Protein AF-M4BB97-F1 (afdb_monomer)

Sequence (167 aa):
MLKHNLIVNSVLISMPHAIDHDDKFEDVAMEDPVRNVILEVQHWKKTATVELLLRPLCAAITHLEGDEATISAVWACFAHDAHNVLSIDQAILAVLDVDSYTLLGFVHHRIGTIYTPAHALAFVSDPFYYSMRMNMAGLHRPSFLELGQGPMFQQCRTALAQIATGD

Organism: Hyaloperonospora arabidopsidis (strain Emoy2) (NCBI:txid559515)

Foldseek 3Di:
DVVLVVLVVVLVVCVVVQVPDPDDPDPRPDDPSSVCCVPVPLNVLVVVLVCLLVVLVVVLVVQCPDPPHDLLSNLVSLLSSLVSLVPDDQVSVVSVVDHSVVSLVVSLVVCVVVDALVNLLRNVPDPVCPVVQVVSCVVPNNVSSCSNVPDSVVSNVVVVVCVVVVD

Secondary structure (DSSP, 8-state):
-HHHHHHHHHHHHHHHHHH---S--------HHHHHHHT-HHHHHHHHHHHHHHHHHHHHHHHHTSTT--HHHHHHHHHHHHHHHHHS-HHHHGGGT--HHHHHHHHHHHHHHH--HHHHHHHHH-STTHHHHHHHHHHH-GGGGGTTS--HHHHHHHHHHHHHHT-

Mean predicted aligned error: 8.98 Å

pLDDT: mean 86.13, std 15.6, range [43.81, 97.19]

Structure (mmCIF, N/CA/C/O backbone):
data_AF-M4BB97-F1
#
_entry.id   AF-M4BB97-F1
#
loop_
_atom_site.group_PDB
_atom_site.id
_atom_site.type_symbol
_atom_site.label_atom_id
_atom_site.label_alt_id
_atom_site.label_comp_id
_atom_site.label_asym_id
_atom_site.label_entity_id
_atom_site.label_seq_id
_atom_site.pdbx_PDB_ins_code
_atom_site.Cartn_x
_atom_site.Cartn_y
_atom_site.Cartn_z
_atom_site.occupancy
_atom_site.B_iso_or_equiv
_atom_site.auth_seq_id
_atom_site.auth_comp_id
_atom_site.auth_asym_id
_atom_site.auth_atom_id
_atom_site.pdbx_PDB_model_num
ATOM 1 N N . MET A 1 1 ? -0.336 1.881 -27.543 1.00 48.00 1 MET A N 1
ATOM 2 C CA . MET A 1 1 ? -0.272 0.844 -26.487 1.00 48.00 1 MET A CA 1
ATOM 3 C C . MET A 1 1 ? -0.819 -0.506 -26.937 1.00 48.00 1 MET A C 1
ATOM 5 O O . MET A 1 1 ? -0.030 -1.434 -26.992 1.00 48.00 1 MET A O 1
ATOM 9 N N . LEU A 1 2 ? -2.095 -0.633 -27.334 1.00 44.91 2 LEU A N 1
ATOM 10 C CA . LEU A 1 2 ? -2.702 -1.927 -27.720 1.00 44.91 2 LEU A CA 1
ATOM 11 C C . LEU A 1 2 ? -1.912 -2.723 -28.777 1.00 44.91 2 LEU A C 1
ATOM 13 O O . LEU A 1 2 ? -1.667 -3.908 -28.596 1.00 44.91 2 LEU A O 1
ATOM 17 N N . LYS A 1 3 ? -1.441 -2.064 -29.842 1.00 52.88 3 LYS A N 1
ATOM 18 C CA . LYS A 1 3 ? -0.667 -2.714 -30.916 1.00 52.88 3 LYS A CA 1
ATOM 19 C C . LYS A 1 3 ? 0.697 -3.242 -30.449 1.00 52.88 3 LYS A C 1
ATOM 21 O O . LYS A 1 3 ? 1.147 -4.273 -30.920 1.00 52.88 3 LYS A O 1
ATOM 26 N N . HIS A 1 4 ? 1.329 -2.543 -29.510 1.00 55.94 4 HIS A N 1
ATOM 27 C CA . HIS A 1 4 ? 2.627 -2.920 -28.953 1.00 55.94 4 HIS A CA 1
ATOM 28 C C . HIS A 1 4 ? 2.462 -4.067 -27.939 1.00 55.94 4 HIS A C 1
ATOM 30 O O . HIS A 1 4 ? 3.207 -5.032 -28.000 1.00 55.94 4 HIS A O 1
ATOM 36 N N . ASN A 1 5 ? 1.396 -4.049 -27.125 1.00 58.09 5 ASN A N 1
ATOM 37 C CA . ASN A 1 5 ? 1.032 -5.170 -26.246 1.00 58.09 5 ASN A CA 1
ATOM 38 C C . ASN A 1 5 ? 0.697 -6.459 -27.015 1.00 58.09 5 ASN A C 1
ATOM 40 O O . ASN A 1 5 ? 1.042 -7.544 -26.559 1.00 58.09 5 ASN A O 1
ATOM 44 N N . LEU A 1 6 ? 0.055 -6.359 -28.185 1.00 61.12 6 LEU A N 1
ATOM 45 C CA . LEU A 1 6 ? -0.210 -7.524 -29.040 1.00 61.12 6 LEU A CA 1
ATOM 46 C C . LEU A 1 6 ? 1.087 -8.159 -29.565 1.00 61.12 6 LEU A C 1
ATOM 48 O O . LEU A 1 6 ? 1.200 -9.381 -29.576 1.00 61.12 6 LEU A O 1
ATOM 52 N N . ILE A 1 7 ? 2.076 -7.335 -29.930 1.00 61.81 7 ILE A N 1
ATOM 53 C CA . ILE A 1 7 ? 3.400 -7.802 -30.367 1.00 61.81 7 ILE A CA 1
ATOM 54 C C . ILE A 1 7 ? 4.166 -8.419 -29.186 1.00 61.81 7 ILE A C 1
ATOM 56 O O . ILE A 1 7 ? 4.730 -9.501 -29.323 1.00 61.81 7 ILE A O 1
ATOM 60 N N . VAL A 1 8 ? 4.121 -7.801 -28.001 1.00 62.53 8 VAL A N 1
ATOM 61 C CA . VAL A 1 8 ? 4.737 -8.343 -26.775 1.00 62.53 8 VAL A CA 1
ATOM 62 C C . VAL A 1 8 ? 4.140 -9.701 -26.396 1.00 62.53 8 VAL A C 1
ATOM 64 O O . VAL A 1 8 ? 4.881 -10.602 -26.023 1.00 62.53 8 VAL A O 1
ATOM 67 N N . ASN A 1 9 ? 2.829 -9.902 -26.551 1.00 62.81 9 ASN A N 1
ATOM 68 C CA . ASN A 1 9 ? 2.206 -11.200 -26.279 1.00 62.81 9 ASN A CA 1
ATOM 69 C C . ASN A 1 9 ? 2.714 -12.288 -27.244 1.00 62.81 9 ASN A C 1
ATOM 71 O O . ASN A 1 9 ? 3.122 -13.361 -26.809 1.00 62.81 9 ASN A O 1
ATOM 75 N N . SER A 1 10 ? 2.797 -11.988 -28.548 1.00 62.81 10 SER A N 1
ATOM 76 C CA . SER A 1 10 ? 3.406 -12.923 -29.508 1.00 62.81 10 SER A CA 1
ATOM 77 C C . SER A 1 10 ? 4.881 -13.210 -29.208 1.00 62.81 10 SER A C 1
ATOM 79 O O . SER A 1 10 ? 5.327 -14.342 -29.388 1.00 62.81 10 SER A O 1
ATOM 81 N N . VAL A 1 11 ? 5.622 -12.221 -28.696 1.00 61.44 11 VAL A N 1
ATOM 82 C CA . VAL A 1 11 ? 7.017 -12.383 -28.263 1.00 61.44 11 VAL A CA 1
ATOM 83 C C . VAL A 1 11 ? 7.101 -13.314 -27.052 1.00 61.44 11 VAL A C 1
ATOM 85 O O . VAL A 1 11 ? 7.877 -14.259 -27.085 1.00 61.44 11 VAL A O 1
ATOM 88 N N . LEU A 1 12 ? 6.283 -13.099 -26.015 1.00 63.75 12 LEU A N 1
ATOM 89 C CA . LEU A 1 12 ? 6.265 -13.918 -24.795 1.00 63.75 12 LEU A CA 1
ATOM 90 C C . LEU A 1 12 ? 5.896 -15.380 -25.073 1.00 63.75 12 LEU A C 1
ATOM 92 O O . LEU A 1 12 ? 6.464 -16.275 -24.456 1.00 63.75 12 LEU A O 1
ATOM 96 N N . ILE A 1 13 ? 4.990 -15.624 -26.024 1.00 65.25 13 ILE A N 1
ATOM 97 C CA . ILE A 1 13 ? 4.629 -16.977 -26.474 1.00 65.25 13 ILE A CA 1
ATOM 98 C C . ILE A 1 13 ? 5.783 -17.628 -27.255 1.00 65.25 13 ILE A C 1
ATOM 100 O O . ILE A 1 13 ? 6.008 -18.829 -27.134 1.00 65.25 13 ILE A O 1
ATOM 104 N N . SER A 1 14 ? 6.535 -16.847 -28.036 1.00 60.88 14 SER A N 1
ATOM 105 C CA . SER A 1 14 ? 7.606 -17.360 -28.906 1.00 60.88 14 SER A CA 1
ATOM 106 C C . SER A 1 14 ? 8.971 -17.465 -28.209 1.00 60.88 14 SER A C 1
ATOM 108 O O . SER A 1 14 ? 9.840 -18.201 -28.667 1.00 60.88 14 SER A O 1
ATOM 110 N N . MET A 1 15 ? 9.175 -16.747 -27.100 1.00 60.00 15 MET A N 1
ATOM 111 C CA . MET A 1 15 ? 10.450 -16.667 -26.375 1.00 60.00 15 MET A CA 1
ATOM 112 C C . MET A 1 15 ? 10.930 -18.012 -25.813 1.00 60.00 15 MET A C 1
ATOM 114 O O . MET A 1 15 ? 12.100 -18.328 -26.012 1.00 60.00 15 MET A O 1
ATOM 118 N N . PRO A 1 16 ? 10.082 -18.833 -25.159 1.00 59.47 16 PRO A N 1
ATOM 119 C CA . PRO A 1 16 ? 10.494 -20.152 -24.684 1.00 59.47 16 PRO A CA 1
ATOM 120 C C . PRO A 1 16 ? 11.027 -21.029 -25.822 1.00 59.47 16 PRO A C 1
ATOM 122 O O . PRO A 1 16 ? 12.069 -21.649 -25.672 1.00 59.47 16 PRO A O 1
ATOM 125 N N . HIS A 1 17 ? 10.390 -20.986 -26.998 1.00 56.12 17 HIS A N 1
ATOM 126 C CA . HIS A 1 17 ? 10.828 -21.734 -28.181 1.00 56.12 17 HIS A CA 1
ATOM 127 C C . HIS A 1 17 ? 12.157 -21.243 -28.775 1.00 56.12 17 HIS A C 1
ATOM 129 O O . HIS A 1 17 ? 12.836 -22.012 -29.444 1.00 56.12 17 HIS A O 1
ATOM 135 N N . ALA A 1 18 ? 12.533 -19.984 -28.539 1.00 55.56 18 ALA A N 1
ATOM 136 C CA . ALA A 1 18 ? 13.801 -19.412 -28.992 1.00 55.56 18 ALA A CA 1
ATOM 137 C C . ALA A 1 18 ? 14.970 -19.667 -28.021 1.00 55.56 18 ALA A C 1
ATOM 139 O O . ALA A 1 18 ? 16.124 -19.547 -28.420 1.00 55.56 18 ALA A O 1
ATOM 140 N N . ILE A 1 19 ? 14.682 -19.971 -26.750 1.00 55.50 19 ILE A N 1
ATOM 141 C CA . ILE A 1 19 ? 15.683 -20.137 -25.679 1.00 55.50 19 ILE A CA 1
ATOM 142 C C . ILE A 1 19 ? 16.017 -21.623 -25.444 1.00 55.50 19 ILE A C 1
ATOM 144 O O . ILE A 1 19 ? 17.114 -21.931 -24.991 1.00 55.50 19 ILE A O 1
ATOM 148 N N . ASP A 1 20 ? 15.118 -22.546 -25.797 1.00 51.22 20 ASP A N 1
ATOM 149 C CA . ASP A 1 20 ? 15.228 -23.994 -25.534 1.00 51.22 20 ASP A CA 1
ATOM 150 C C . ASP A 1 20 ? 16.155 -24.759 -26.514 1.00 51.22 20 ASP A C 1
ATOM 152 O O . ASP A 1 20 ? 15.930 -25.928 -26.838 1.00 51.22 20 ASP A O 1
ATOM 156 N N . HIS A 1 21 ? 17.193 -24.106 -27.048 1.00 49.84 21 HIS A N 1
ATOM 157 C CA . HIS A 1 21 ? 18.172 -24.737 -27.939 1.00 49.84 21 HIS A CA 1
ATOM 158 C C . HIS A 1 21 ? 19.577 -24.728 -27.321 1.00 49.84 21 HIS A C 1
ATOM 160 O O . HIS A 1 21 ? 20.262 -23.707 -27.287 1.00 49.84 21 HIS A O 1
ATOM 166 N N . ASP A 1 22 ? 19.961 -25.914 -26.832 1.00 44.66 22 ASP A N 1
ATOM 167 C CA . ASP A 1 22 ? 21.264 -26.318 -26.289 1.00 44.66 22 ASP A CA 1
ATOM 168 C C . ASP A 1 22 ? 22.469 -25.771 -27.078 1.00 44.66 22 ASP A C 1
ATOM 170 O O . ASP A 1 22 ? 22.573 -25.977 -28.289 1.00 44.66 22 ASP A O 1
ATOM 174 N N . ASP A 1 23 ? 23.412 -25.165 -26.342 1.00 43.81 23 ASP A N 1
ATOM 175 C CA . ASP A 1 23 ? 24.870 -25.014 -26.543 1.00 43.81 23 ASP A CA 1
ATOM 176 C C . ASP A 1 23 ? 25.445 -24.590 -27.910 1.00 43.81 23 ASP A C 1
ATOM 178 O O . ASP A 1 23 ? 26.659 -24.417 -28.061 1.00 43.81 23 ASP A O 1
ATOM 182 N N . LYS A 1 24 ? 24.609 -24.342 -28.912 1.00 44.66 24 LYS A N 1
ATOM 183 C CA . LYS A 1 24 ? 24.984 -23.781 -30.206 1.00 44.66 24 LYS A CA 1
ATOM 184 C C . LYS A 1 24 ? 24.092 -22.580 -30.447 1.00 44.66 24 LYS A C 1
ATOM 186 O O . LYS A 1 24 ? 23.012 -22.708 -31.007 1.00 44.66 24 LYS A O 1
ATOM 191 N N . PHE A 1 25 ? 24.561 -21.409 -30.021 1.00 45.50 25 PHE A N 1
ATOM 192 C CA . PHE A 1 25 ? 23.989 -20.127 -30.426 1.00 45.50 25 PHE A CA 1
ATOM 193 C C . PHE A 1 25 ? 24.165 -19.954 -31.947 1.00 45.50 25 PHE A C 1
ATOM 195 O O . PHE A 1 25 ? 25.064 -19.256 -32.411 1.00 45.50 25 PHE A O 1
ATOM 202 N N . GLU A 1 26 ? 23.337 -20.633 -32.738 1.00 47.94 26 GLU A N 1
ATOM 203 C CA . GLU A 1 26 ? 22.946 -20.129 -34.046 1.00 47.94 26 GLU A CA 1
ATOM 204 C C . GLU A 1 26 ? 22.035 -18.928 -33.786 1.00 47.94 26 GLU A C 1
ATOM 206 O O . GLU A 1 26 ? 21.140 -18.997 -32.943 1.00 47.94 26 GLU A O 1
ATOM 211 N N . ASP A 1 27 ? 22.314 -17.803 -34.451 1.00 52.84 27 ASP A N 1
ATOM 212 C CA . ASP A 1 27 ? 21.476 -16.603 -34.413 1.00 52.84 27 ASP A CA 1
ATOM 213 C C . ASP A 1 27 ? 20.025 -17.029 -34.676 1.00 52.84 27 ASP A C 1
ATOM 215 O O . ASP A 1 27 ? 19.670 -17.393 -35.800 1.00 52.84 27 ASP A O 1
ATOM 219 N N . VAL A 1 28 ? 19.193 -17.044 -33.630 1.00 56.62 28 VAL A N 1
ATOM 220 C CA . VAL A 1 28 ? 17.784 -17.411 -33.763 1.00 56.62 28 VAL A CA 1
ATOM 221 C C . VAL A 1 28 ? 17.172 -16.427 -34.751 1.00 56.62 28 VAL A C 1
ATOM 223 O O . VAL A 1 28 ? 17.115 -15.225 -34.480 1.00 56.62 28 VAL A O 1
ATOM 226 N N . ALA A 1 29 ? 16.750 -16.931 -35.914 1.00 61.47 29 ALA A N 1
ATOM 227 C CA . ALA A 1 29 ? 16.119 -16.137 -36.957 1.00 61.47 29 ALA A CA 1
ATOM 228 C C . ALA A 1 29 ? 14.783 -15.597 -36.431 1.00 61.47 29 ALA A C 1
ATOM 230 O O . ALA A 1 29 ? 13.741 -16.244 -36.506 1.00 61.47 29 ALA A O 1
ATOM 231 N N . MET A 1 30 ? 14.842 -14.413 -35.835 1.00 66.50 30 MET A N 1
ATOM 232 C CA . MET A 1 30 ? 13.718 -13.730 -35.222 1.00 66.50 30 MET A CA 1
ATOM 233 C C . MET A 1 30 ? 13.214 -12.650 -36.170 1.00 66.50 30 MET A C 1
ATOM 235 O O . MET A 1 30 ? 14.008 -11.879 -36.707 1.00 66.50 30 MET A O 1
ATOM 239 N N . GLU A 1 31 ? 11.896 -12.572 -36.359 1.00 72.31 31 GLU A N 1
ATOM 240 C CA . GLU A 1 31 ? 11.298 -11.513 -37.170 1.00 72.31 31 GLU A CA 1
ATOM 241 C C . GLU A 1 31 ? 11.694 -10.130 -36.622 1.00 72.31 31 GLU A C 1
ATOM 243 O O . GLU A 1 31 ? 11.614 -9.884 -35.413 1.00 72.31 31 GLU A O 1
ATOM 248 N N . ASP A 1 32 ? 12.087 -9.209 -37.510 1.00 75.88 32 ASP A N 1
ATOM 249 C CA . ASP A 1 32 ? 12.572 -7.870 -37.142 1.00 75.88 32 ASP A CA 1
ATOM 250 C C . ASP A 1 32 ? 11.673 -7.128 -36.129 1.00 75.88 32 ASP A C 1
ATOM 252 O O . ASP A 1 32 ? 12.210 -6.506 -35.210 1.00 75.88 32 ASP A O 1
ATOM 256 N N . PRO A 1 33 ? 10.325 -7.191 -36.198 1.00 75.25 33 PRO A N 1
ATOM 257 C CA . PRO A 1 33 ? 9.468 -6.550 -35.201 1.00 75.25 33 PRO A CA 1
ATOM 258 C C . PRO A 1 33 ? 9.631 -7.124 -33.786 1.00 75.25 33 PRO A C 1
ATOM 260 O O . PRO A 1 33 ? 9.629 -6.364 -32.821 1.00 75.25 33 PRO A O 1
ATOM 263 N N . VAL A 1 34 ? 9.792 -8.444 -33.659 1.00 70.19 34 VAL A N 1
ATOM 264 C CA . VAL A 1 34 ? 9.980 -9.145 -32.377 1.00 70.19 34 VAL A CA 1
ATOM 265 C C . VAL A 1 34 ? 11.356 -8.800 -31.816 1.00 70.19 34 VAL A C 1
ATOM 267 O O . VAL A 1 34 ? 11.471 -8.379 -30.664 1.00 70.19 34 VAL A O 1
ATOM 270 N N . ARG A 1 35 ? 12.389 -8.869 -32.664 1.00 72.44 35 ARG A N 1
ATOM 271 C CA . ARG A 1 35 ? 13.767 -8.525 -32.300 1.00 72.44 35 ARG A CA 1
ATOM 272 C C . ARG A 1 35 ? 13.884 -7.081 -31.821 1.00 72.44 35 ARG A C 1
ATOM 274 O O . ARG A 1 35 ? 14.515 -6.823 -30.800 1.00 72.44 35 ARG A O 1
ATOM 281 N N . ASN A 1 36 ? 13.241 -6.147 -32.520 1.00 79.12 36 ASN A N 1
ATOM 282 C CA . ASN A 1 36 ? 13.273 -4.730 -32.164 1.00 79.12 36 ASN A CA 1
ATOM 283 C C . ASN A 1 36 ? 12.631 -4.459 -30.799 1.00 79.12 36 ASN A C 1
ATOM 285 O O . ASN A 1 36 ? 13.171 -3.661 -30.043 1.00 79.12 36 ASN A O 1
ATOM 289 N N . VAL A 1 37 ? 11.534 -5.143 -30.456 1.00 76.94 37 VAL A N 1
ATOM 290 C CA . VAL A 1 37 ? 10.884 -5.005 -29.139 1.00 76.94 37 VAL A CA 1
ATOM 291 C C . VAL A 1 37 ? 11.730 -5.633 -28.029 1.00 76.94 37 VAL A C 1
ATOM 293 O O . VAL A 1 37 ? 11.926 -5.013 -26.987 1.00 76.94 37 VAL A O 1
ATOM 296 N N . ILE A 1 38 ? 12.288 -6.830 -28.242 1.00 75.75 38 ILE A N 1
ATOM 297 C CA . ILE A 1 38 ? 13.166 -7.475 -27.248 1.00 75.75 38 ILE A CA 1
ATOM 298 C C . ILE A 1 38 ? 14.398 -6.611 -26.961 1.00 75.75 38 ILE A C 1
ATOM 300 O O . ILE A 1 38 ? 14.798 -6.470 -25.809 1.00 75.75 38 ILE A O 1
ATOM 304 N N . LEU A 1 39 ? 14.979 -5.989 -27.984 1.00 80.12 39 LEU A N 1
ATOM 305 C CA . LEU A 1 39 ? 16.161 -5.144 -27.825 1.00 80.12 39 LEU A CA 1
ATOM 306 C C . LEU A 1 39 ? 15.833 -3.708 -27.380 1.00 80.12 39 LEU A C 1
ATOM 308 O O . LEU A 1 39 ? 16.748 -2.925 -27.109 1.00 80.12 39 LEU A O 1
ATOM 312 N N . GLU A 1 40 ? 14.554 -3.337 -27.260 1.00 84.81 40 GLU A N 1
ATOM 313 C CA . GLU A 1 40 ? 14.145 -1.998 -26.842 1.00 84.81 40 GLU A CA 1
ATOM 314 C C . GLU A 1 40 ? 14.331 -1.812 -25.327 1.00 84.81 40 GLU A C 1
ATOM 316 O O . GLU A 1 40 ? 13.412 -1.943 -24.521 1.00 84.81 40 GLU A O 1
ATOM 321 N N . VAL A 1 41 ? 15.547 -1.447 -24.913 1.00 84.88 41 VAL A N 1
ATOM 322 C CA . VAL A 1 41 ? 15.919 -1.266 -23.495 1.00 84.88 41 VAL A CA 1
ATOM 323 C C . VAL A 1 41 ? 14.953 -0.343 -22.741 1.00 84.88 41 VAL A C 1
ATOM 325 O O . VAL A 1 41 ? 14.636 -0.589 -21.578 1.00 84.88 41 VAL A O 1
ATOM 328 N N . GLN A 1 42 ? 14.472 0.726 -23.382 1.00 87.12 42 GLN A N 1
ATOM 329 C CA . GLN A 1 42 ? 13.541 1.665 -22.749 1.00 87.12 42 GLN A CA 1
ATOM 330 C C . GLN A 1 42 ? 12.169 1.040 -22.484 1.00 87.12 42 GLN A C 1
ATOM 332 O O . GLN A 1 42 ? 11.572 1.317 -21.444 1.00 87.12 42 GLN A O 1
ATOM 337 N N . HIS A 1 43 ? 11.691 0.170 -23.376 1.00 85.88 43 HIS A N 1
ATOM 338 C CA . HIS A 1 43 ? 10.458 -0.584 -23.170 1.00 85.88 43 HIS A CA 1
ATOM 339 C C . HIS A 1 43 ? 10.562 -1.472 -21.925 1.00 85.88 43 HIS A C 1
ATOM 341 O O . HIS A 1 43 ? 9.686 -1.442 -21.058 1.00 85.88 43 HIS A O 1
ATOM 347 N N . TRP A 1 44 ? 11.665 -2.209 -21.785 1.00 87.94 44 TRP A N 1
ATOM 348 C CA . TRP A 1 44 ? 11.867 -3.108 -20.647 1.00 87.94 44 TRP A CA 1
ATOM 349 C C . TRP A 1 44 ? 12.093 -2.373 -19.332 1.00 87.94 44 TRP A C 1
ATOM 351 O O . TRP A 1 44 ? 11.566 -2.800 -18.310 1.00 87.94 44 TRP A O 1
ATOM 361 N N . LYS A 1 45 ? 12.784 -1.225 -19.347 1.00 89.81 45 LYS A N 1
ATOM 362 C CA . LYS A 1 45 ? 12.889 -0.365 -18.158 1.00 89.81 45 LYS A CA 1
ATOM 363 C C . LYS A 1 45 ? 11.517 0.118 -17.693 1.00 89.81 45 LYS A C 1
ATOM 365 O O . LYS A 1 45 ? 11.211 0.003 -16.513 1.00 89.81 45 LYS A O 1
ATOM 370 N N . LYS A 1 46 ? 10.670 0.594 -18.613 1.00 91.88 46 LYS A N 1
ATOM 371 C CA . LYS A 1 46 ? 9.287 0.990 -18.294 1.00 91.88 46 LYS A CA 1
ATOM 372 C C . LYS A 1 46 ? 8.486 -0.182 -17.735 1.00 91.88 46 LYS A C 1
ATOM 374 O O . LYS A 1 46 ? 7.808 -0.022 -16.728 1.00 91.88 46 LYS A O 1
ATOM 379 N N . THR A 1 47 ? 8.593 -1.352 -18.359 1.00 91.75 47 THR A N 1
ATOM 380 C CA . THR A 1 47 ? 7.892 -2.568 -17.926 1.00 91.75 47 THR A CA 1
ATOM 381 C C . THR A 1 47 ? 8.320 -2.998 -16.523 1.00 91.75 47 THR A C 1
ATOM 383 O O . THR A 1 47 ? 7.462 -3.245 -15.683 1.00 91.75 47 THR A O 1
ATOM 386 N N . ALA A 1 48 ? 9.623 -2.994 -16.231 1.00 92.44 48 ALA A N 1
ATOM 387 C CA . ALA A 1 48 ? 10.147 -3.287 -14.899 1.00 92.44 48 ALA A CA 1
ATOM 388 C C . ALA A 1 48 ? 9.682 -2.256 -13.854 1.00 92.44 48 ALA A C 1
ATOM 390 O O . ALA A 1 48 ? 9.288 -2.629 -12.752 1.00 92.44 48 ALA A O 1
ATOM 391 N N . THR A 1 49 ? 9.653 -0.960 -14.193 1.00 93.06 49 THR A N 1
ATOM 392 C CA . THR A 1 49 ? 9.100 0.062 -13.289 1.00 93.06 49 THR A CA 1
ATOM 393 C C . THR A 1 49 ? 7.610 -0.167 -13.025 1.00 93.06 49 THR A C 1
ATOM 395 O O . THR A 1 49 ? 7.164 -0.053 -11.886 1.00 93.06 49 THR A O 1
ATOM 398 N N . VAL A 1 50 ? 6.828 -0.521 -14.050 1.00 94.56 50 VAL A N 1
ATOM 399 C CA . VAL A 1 50 ? 5.407 -0.863 -13.881 1.00 94.56 50 VAL A CA 1
ATOM 400 C C . VAL A 1 50 ? 5.246 -2.096 -12.995 1.00 94.56 50 VAL A C 1
ATOM 402 O O . VAL A 1 50 ? 4.378 -2.102 -12.128 1.00 94.56 50 VAL A O 1
ATOM 405 N N . GLU A 1 51 ? 6.091 -3.113 -13.149 1.00 94.69 51 GLU A N 1
ATOM 406 C CA . GLU A 1 51 ? 6.078 -4.294 -12.284 1.00 94.69 51 GLU A CA 1
ATOM 407 C C . GLU A 1 51 ? 6.294 -3.924 -10.809 1.00 94.69 51 GLU A C 1
ATOM 409 O O . GLU A 1 51 ? 5.556 -4.402 -9.947 1.00 94.69 51 GLU A O 1
ATOM 414 N N . LEU A 1 52 ? 7.245 -3.029 -10.512 1.00 94.81 52 LEU A N 1
ATOM 415 C CA . LEU A 1 52 ? 7.490 -2.542 -9.148 1.00 94.81 52 LEU A CA 1
ATOM 416 C C . LEU A 1 52 ? 6.262 -1.851 -8.541 1.00 94.81 52 LEU A C 1
ATOM 418 O O . LEU A 1 52 ? 6.026 -1.980 -7.342 1.00 94.81 52 LEU A O 1
ATOM 422 N N . LEU A 1 53 ? 5.470 -1.154 -9.360 1.00 94.19 53 LEU A N 1
ATOM 423 C CA . LEU A 1 53 ? 4.227 -0.510 -8.929 1.00 94.19 53 LEU A CA 1
ATOM 424 C C . LEU A 1 53 ? 3.072 -1.507 -8.775 1.00 94.19 53 LEU A C 1
ATOM 426 O O . LEU A 1 53 ? 2.272 -1.384 -7.851 1.00 94.19 53 LEU A O 1
ATOM 430 N N . LEU A 1 54 ? 2.970 -2.494 -9.669 1.00 94.88 54 LEU A N 1
ATOM 431 C CA . LEU A 1 54 ? 1.868 -3.458 -9.677 1.00 94.88 54 LEU A CA 1
ATOM 432 C C . LEU A 1 54 ? 2.033 -4.563 -8.637 1.00 94.88 54 LEU A C 1
ATOM 434 O O . LEU A 1 54 ? 1.039 -5.028 -8.091 1.00 94.88 54 LEU A O 1
ATOM 438 N N . ARG A 1 55 ? 3.262 -4.990 -8.337 1.00 95.88 55 ARG A N 1
ATOM 439 C CA . ARG A 1 55 ? 3.526 -6.072 -7.382 1.00 95.88 55 ARG A CA 1
ATOM 440 C C . ARG A 1 55 ? 2.876 -5.852 -6.004 1.00 95.88 55 ARG A C 1
ATOM 442 O O . ARG A 1 55 ? 2.190 -6.775 -5.560 1.00 95.88 55 ARG A O 1
ATOM 449 N N . PRO A 1 56 ? 3.035 -4.696 -5.323 1.00 95.81 56 PRO A N 1
ATOM 450 C CA . PRO A 1 56 ? 2.380 -4.472 -4.034 1.00 95.81 56 PRO A CA 1
ATOM 451 C C . PRO A 1 56 ? 0.849 -4.458 -4.160 1.00 95.81 56 PRO A C 1
ATOM 453 O O . PRO A 1 56 ? 0.182 -5.072 -3.333 1.00 95.81 56 PRO A O 1
ATOM 456 N N . LEU A 1 57 ? 0.303 -3.899 -5.248 1.00 95.69 57 LEU A N 1
ATOM 457 C CA . LEU A 1 57 ? -1.141 -3.903 -5.512 1.00 95.69 57 LEU A CA 1
ATOM 458 C C . LEU A 1 57 ? -1.687 -5.326 -5.693 1.00 95.69 57 LEU A C 1
ATOM 460 O O . LEU A 1 57 ? -2.711 -5.674 -5.114 1.00 95.69 57 LEU A O 1
ATOM 464 N N . CYS A 1 58 ? -0.997 -6.173 -6.459 1.00 96.56 58 CYS A N 1
ATOM 465 C CA . CYS A 1 58 ? -1.381 -7.572 -6.638 1.00 96.56 58 CYS A CA 1
ATOM 466 C C . CYS A 1 58 ? -1.313 -8.352 -5.318 1.00 96.56 58 CYS A C 1
ATOM 468 O O . CYS A 1 58 ? -2.198 -9.161 -5.041 1.00 96.56 58 CYS A O 1
ATOM 470 N N . ALA A 1 59 ? -0.295 -8.098 -4.489 1.00 95.38 59 ALA A N 1
ATOM 471 C CA . ALA A 1 59 ? -0.182 -8.707 -3.165 1.00 95.38 59 ALA A CA 1
ATOM 472 C C . ALA A 1 59 ? -1.318 -8.254 -2.232 1.00 95.38 59 ALA A C 1
ATOM 474 O O . ALA A 1 59 ? -1.907 -9.085 -1.546 1.00 95.38 59 ALA A O 1
ATOM 475 N N . ALA A 1 60 ? -1.668 -6.965 -2.251 1.00 95.56 60 ALA A N 1
ATOM 476 C CA . ALA A 1 60 ? -2.800 -6.425 -1.509 1.00 95.56 60 ALA A CA 1
ATOM 477 C C . ALA A 1 60 ? -4.130 -7.046 -1.958 1.00 95.56 60 ALA A C 1
ATOM 479 O O . ALA A 1 60 ? -4.898 -7.486 -1.113 1.00 95.56 60 ALA A O 1
ATOM 480 N N . ILE A 1 61 ? -4.383 -7.140 -3.268 1.00 95.44 61 ILE A N 1
ATOM 481 C CA . ILE A 1 61 ? -5.590 -7.786 -3.811 1.00 95.44 61 ILE A CA 1
ATOM 482 C C . ILE A 1 61 ? -5.658 -9.244 -3.359 1.00 95.44 61 ILE A C 1
ATOM 484 O O . ILE A 1 61 ? -6.659 -9.649 -2.784 1.00 95.44 61 ILE A O 1
ATOM 488 N N . THR A 1 62 ? -4.571 -9.998 -3.531 1.00 96.31 62 THR A N 1
ATOM 489 C CA . THR A 1 62 ? -4.506 -11.410 -3.121 1.00 96.31 62 THR A CA 1
ATOM 490 C C . THR A 1 62 ? -4.786 -11.573 -1.625 1.00 96.31 62 THR A C 1
ATOM 492 O O . THR A 1 62 ? -5.496 -12.490 -1.225 1.00 96.31 62 THR A O 1
ATOM 495 N N . HIS A 1 63 ? -4.242 -10.679 -0.792 1.00 95.00 63 HIS A N 1
ATOM 496 C CA . HIS A 1 63 ? -4.476 -10.692 0.652 1.00 95.00 63 HIS A CA 1
ATOM 497 C C . HIS A 1 63 ? -5.931 -10.366 1.001 1.00 95.00 63 HIS A C 1
ATOM 499 O O . HIS A 1 63 ? -6.521 -11.044 1.833 1.00 95.00 63 HIS A O 1
ATOM 505 N N . LEU A 1 64 ? -6.519 -9.354 0.359 1.00 94.81 64 LEU A N 1
ATOM 506 C CA . LEU A 1 64 ? -7.891 -8.904 0.618 1.00 94.81 64 LEU A CA 1
ATOM 507 C C . LEU A 1 64 ? -8.965 -9.850 0.067 1.00 94.81 64 LEU A C 1
ATOM 509 O O . LEU A 1 64 ? -10.079 -9.853 0.580 1.00 94.81 64 LEU A O 1
ATOM 513 N N . GLU A 1 65 ? -8.647 -10.628 -0.965 1.00 95.25 65 GLU A N 1
ATOM 514 C CA . GLU A 1 65 ? -9.517 -11.683 -1.499 1.00 95.25 65 GLU A CA 1
ATOM 515 C C . GLU A 1 65 ? -9.462 -12.974 -0.668 1.00 95.25 65 GLU A C 1
ATOM 517 O O . GLU A 1 65 ? -10.297 -13.857 -0.858 1.00 95.25 65 GLU A O 1
ATOM 522 N N . GLY A 1 66 ? -8.495 -13.099 0.246 1.00 93.44 66 GLY A N 1
ATOM 523 C CA . GLY A 1 66 ? -8.383 -14.248 1.137 1.00 93.44 66 GLY A CA 1
ATOM 524 C C . GLY A 1 66 ? -9.476 -14.277 2.208 1.00 93.44 66 GLY A C 1
ATOM 525 O O . GLY A 1 66 ? -9.879 -13.244 2.738 1.00 93.44 66 GLY A O 1
ATOM 526 N N . ASP A 1 67 ? -9.898 -15.481 2.602 1.00 92.00 67 ASP A N 1
ATOM 527 C CA . ASP A 1 67 ? -10.962 -15.689 3.601 1.00 92.00 67 ASP A CA 1
ATOM 528 C C . ASP A 1 67 ? -10.621 -15.136 5.000 1.00 92.00 67 ASP A C 1
ATOM 530 O O . ASP A 1 67 ? -11.504 -14.902 5.824 1.00 92.00 67 ASP A O 1
ATOM 534 N N . GLU A 1 68 ? -9.335 -14.917 5.279 1.00 90.25 68 GLU A N 1
ATOM 535 C CA . GLU A 1 68 ? -8.838 -14.383 6.552 1.00 90.25 68 GLU A C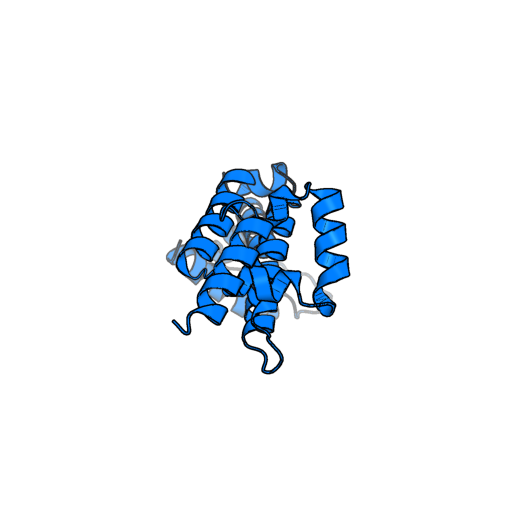A 1
ATOM 536 C C . GLU A 1 68 ? -8.721 -12.846 6.558 1.00 90.25 68 GLU A C 1
ATOM 538 O O . GLU A 1 68 ? -8.287 -12.258 7.553 1.00 90.25 68 GLU A O 1
ATOM 543 N N . ALA A 1 69 ? -9.098 -12.172 5.465 1.00 93.00 69 ALA A N 1
ATOM 544 C CA . ALA A 1 69 ? -9.001 -10.724 5.354 1.00 93.00 69 ALA A CA 1
ATOM 545 C C . ALA A 1 69 ? -9.965 -10.016 6.317 1.00 93.00 69 ALA A C 1
ATOM 547 O O . ALA A 1 69 ? -11.190 -10.064 6.197 1.00 93.00 69 ALA A O 1
ATOM 548 N N . THR A 1 70 ? -9.398 -9.295 7.277 1.00 94.62 70 THR A N 1
ATOM 549 C CA . THR A 1 70 ? -10.141 -8.457 8.217 1.00 94.62 70 THR A CA 1
ATOM 550 C C . THR A 1 70 ? -10.372 -7.054 7.650 1.00 94.62 70 THR A C 1
ATOM 552 O O . THR A 1 70 ? -9.665 -6.582 6.762 1.00 94.62 70 THR A O 1
ATOM 555 N N . ILE A 1 71 ? -11.313 -6.302 8.231 1.00 94.06 71 ILE A N 1
ATOM 556 C CA . ILE A 1 71 ? -11.538 -4.887 7.866 1.00 94.06 71 ILE A CA 1
ATOM 557 C C . ILE A 1 71 ? -10.263 -4.039 8.058 1.00 94.06 71 ILE A C 1
ATOM 559 O O . ILE A 1 71 ? -9.991 -3.124 7.280 1.00 94.06 71 ILE A O 1
ATOM 563 N N . SER A 1 72 ? -9.455 -4.349 9.076 1.00 95.62 72 SER A N 1
ATOM 564 C CA . SER A 1 72 ? -8.162 -3.699 9.332 1.00 95.62 72 SER A CA 1
ATOM 565 C C . SER A 1 72 ? -7.147 -3.920 8.207 1.00 95.62 72 SER A C 1
ATOM 567 O O . SER A 1 72 ? -6.319 -3.037 7.965 1.00 95.62 72 SER A O 1
ATOM 569 N N . ALA A 1 73 ? -7.232 -5.049 7.492 1.00 96.31 73 ALA A N 1
ATOM 570 C CA . ALA A 1 73 ? -6.345 -5.371 6.382 1.00 96.31 73 ALA A CA 1
ATOM 571 C C . ALA A 1 73 ? -6.471 -4.365 5.236 1.00 96.31 73 ALA A C 1
ATOM 573 O O . ALA A 1 73 ? -5.463 -4.024 4.628 1.00 96.31 73 ALA A O 1
ATOM 574 N N . VAL A 1 74 ? -7.665 -3.812 4.992 1.00 95.31 74 VAL A N 1
ATOM 575 C CA . VAL A 1 74 ? -7.876 -2.788 3.954 1.00 95.31 74 VAL A CA 1
ATOM 576 C C . VAL A 1 74 ? -6.958 -1.591 4.198 1.00 95.31 74 VAL A C 1
ATOM 578 O O . VAL A 1 74 ? -6.175 -1.221 3.326 1.00 95.31 74 VAL A O 1
ATOM 581 N N . TRP A 1 75 ? -6.991 -1.013 5.402 1.00 95.94 75 TRP A N 1
ATOM 582 C CA . TRP A 1 75 ? -6.139 0.131 5.739 1.00 95.94 75 TRP A CA 1
ATOM 583 C C . TRP A 1 75 ? -4.653 -0.230 5.691 1.00 95.94 75 TRP A C 1
ATOM 585 O O . TRP A 1 75 ? -3.835 0.559 5.218 1.00 95.94 75 TRP A O 1
ATOM 595 N N . ALA A 1 76 ? -4.305 -1.430 6.165 1.00 96.56 76 ALA A N 1
ATOM 596 C CA . ALA A 1 76 ? -2.938 -1.923 6.129 1.00 96.56 76 ALA A CA 1
ATOM 597 C C . ALA A 1 76 ? -2.415 -2.024 4.685 1.00 96.56 76 ALA A C 1
ATOM 599 O O . ALA A 1 76 ? -1.331 -1.529 4.390 1.00 96.56 76 ALA A O 1
ATOM 600 N N . CYS A 1 77 ? -3.200 -2.583 3.766 1.00 96.94 77 CYS A N 1
ATOM 601 C CA . CYS A 1 77 ? -2.851 -2.667 2.352 1.00 96.94 77 CYS A CA 1
ATOM 602 C C . CYS A 1 77 ? -2.584 -1.282 1.751 1.00 96.94 77 CYS A C 1
ATOM 604 O O . CYS A 1 77 ? -1.527 -1.076 1.166 1.00 96.94 77 CYS A O 1
ATOM 606 N N . PHE A 1 78 ? -3.447 -0.289 1.991 1.00 96.81 78 PHE A N 1
ATOM 607 C CA . PHE A 1 78 ? -3.192 1.070 1.493 1.00 96.81 78 PHE A CA 1
ATOM 608 C C . PHE A 1 78 ? -1.961 1.729 2.127 1.00 96.81 78 PHE A C 1
ATOM 610 O O . PHE A 1 78 ? -1.220 2.426 1.435 1.00 96.81 78 PHE A O 1
ATOM 617 N N . ALA A 1 79 ? -1.709 1.510 3.420 1.00 96.62 79 ALA A N 1
ATOM 618 C CA . ALA A 1 79 ? -0.496 2.006 4.070 1.00 96.62 79 ALA A CA 1
ATOM 619 C C . ALA A 1 79 ? 0.770 1.339 3.508 1.00 96.62 79 ALA A C 1
ATOM 621 O O . ALA A 1 79 ? 1.791 2.000 3.316 1.00 96.62 79 ALA A O 1
ATOM 622 N N . HIS A 1 80 ? 0.693 0.045 3.196 1.00 96.88 80 HIS A N 1
ATOM 623 C CA . HIS A 1 80 ? 1.745 -0.693 2.509 1.00 96.88 80 HIS A CA 1
ATOM 624 C C . HIS A 1 80 ? 1.973 -0.168 1.089 1.00 96.88 80 HIS A C 1
ATOM 626 O O . HIS A 1 80 ? 3.116 0.091 0.719 1.00 96.88 80 HIS A O 1
ATOM 632 N N . ASP A 1 81 ? 0.922 0.062 0.311 1.00 96.94 81 ASP A N 1
ATOM 633 C CA . ASP A 1 81 ? 1.042 0.565 -1.058 1.00 96.94 81 ASP A CA 1
ATOM 634 C C . ASP A 1 81 ? 1.603 1.992 -1.085 1.00 96.94 81 ASP A C 1
ATOM 636 O O . ASP A 1 81 ? 2.537 2.275 -1.836 1.00 96.94 81 ASP A O 1
ATOM 640 N N . ALA A 1 82 ? 1.126 2.869 -0.193 1.00 97.19 82 ALA A N 1
ATOM 641 C CA . ALA A 1 82 ? 1.684 4.207 0.005 1.00 97.19 82 ALA A CA 1
ATOM 642 C C . ALA A 1 82 ? 3.178 4.149 0.358 1.00 97.19 82 ALA A C 1
ATOM 644 O O . ALA A 1 82 ? 3.982 4.917 -0.171 1.00 97.19 82 ALA A O 1
ATOM 645 N N . HIS A 1 83 ? 3.564 3.216 1.232 1.00 96.69 83 HIS A N 1
ATOM 646 C CA . HIS A 1 83 ? 4.953 3.026 1.631 1.00 96.69 83 HIS A CA 1
ATOM 647 C C . HIS A 1 83 ? 5.817 2.564 0.454 1.00 96.69 83 HIS A C 1
ATOM 649 O O . HIS A 1 83 ? 6.909 3.096 0.257 1.00 96.69 83 HIS A O 1
ATOM 655 N N . ASN A 1 84 ? 5.330 1.603 -0.335 1.00 96.06 84 ASN A N 1
ATOM 656 C CA . ASN A 1 84 ? 6.045 1.088 -1.501 1.00 96.06 84 ASN A CA 1
ATOM 657 C C . ASN A 1 84 ? 6.252 2.183 -2.542 1.00 96.06 84 ASN A C 1
ATOM 659 O O . ASN A 1 84 ? 7.375 2.366 -2.996 1.00 96.06 84 ASN A O 1
ATOM 663 N N . VAL A 1 85 ? 5.215 2.966 -2.849 1.00 95.50 85 VAL A N 1
ATOM 664 C CA . VAL A 1 85 ? 5.317 4.104 -3.774 1.00 95.50 85 VAL A CA 1
ATOM 665 C C . VAL A 1 85 ? 6.411 5.083 -3.346 1.00 95.50 85 VAL A C 1
ATOM 667 O O . VAL A 1 85 ? 7.218 5.489 -4.176 1.00 95.50 85 VAL A O 1
ATOM 670 N N . LEU A 1 86 ? 6.476 5.430 -2.057 1.00 95.50 86 LEU A N 1
ATOM 671 C CA . LEU A 1 86 ? 7.494 6.345 -1.528 1.00 95.50 86 LEU A CA 1
ATOM 672 C C . LEU A 1 86 ? 8.894 5.728 -1.421 1.00 95.50 86 LEU A C 1
ATOM 674 O O . LEU A 1 86 ? 9.866 6.457 -1.242 1.00 95.50 86 LEU A O 1
ATOM 678 N N . SER A 1 87 ? 9.000 4.402 -1.488 1.00 94.94 87 SER A N 1
ATOM 679 C CA . SER A 1 87 ? 10.271 3.681 -1.364 1.00 94.94 87 SER A CA 1
ATOM 680 C C . SER A 1 87 ? 10.939 3.413 -2.714 1.00 94.94 87 SER A C 1
ATOM 682 O O . SER A 1 87 ? 12.094 2.988 -2.743 1.00 94.94 87 SER A O 1
ATOM 684 N N . ILE A 1 88 ? 10.244 3.648 -3.832 1.00 95.00 88 ILE A N 1
ATOM 685 C CA . ILE A 1 88 ? 10.824 3.519 -5.171 1.00 95.00 88 ILE A CA 1
ATOM 686 C C . ILE A 1 88 ? 11.709 4.737 -5.452 1.00 95.00 88 ILE A C 1
ATOM 688 O O . ILE A 1 88 ? 11.313 5.881 -5.245 1.00 95.00 88 ILE A O 1
ATOM 692 N N . ASP A 1 89 ? 12.916 4.487 -5.962 1.00 94.81 89 ASP A N 1
ATOM 693 C CA . ASP A 1 89 ? 13.848 5.545 -6.347 1.00 94.81 89 ASP A CA 1
ATOM 694 C C . ASP A 1 89 ? 13.236 6.461 -7.426 1.00 94.81 89 ASP A C 1
ATOM 696 O O . ASP A 1 89 ? 12.702 6.004 -8.443 1.00 94.81 89 ASP A O 1
ATOM 700 N N . GLN A 1 90 ? 13.345 7.777 -7.232 1.00 93.75 90 GLN A N 1
ATOM 701 C CA . GLN A 1 90 ? 12.776 8.768 -8.144 1.00 93.75 90 GLN A CA 1
ATOM 702 C C . GLN A 1 90 ? 13.366 8.684 -9.565 1.00 93.75 90 GLN A C 1
ATOM 704 O O . GLN A 1 90 ? 12.674 9.001 -10.532 1.00 93.75 90 GLN A O 1
ATOM 709 N N . ALA A 1 91 ? 14.607 8.218 -9.728 1.00 93.69 91 ALA A N 1
ATOM 710 C CA . ALA A 1 91 ? 15.210 7.962 -11.034 1.00 93.69 91 ALA A CA 1
ATOM 711 C C . ALA A 1 91 ? 14.546 6.781 -11.762 1.00 93.69 91 ALA A C 1
ATOM 713 O O . ALA A 1 91 ? 14.467 6.785 -12.990 1.00 93.69 91 ALA A O 1
ATOM 714 N N . ILE A 1 92 ? 14.035 5.791 -11.021 1.00 93.62 92 ILE A N 1
ATOM 715 C CA . ILE A 1 92 ? 13.272 4.667 -11.579 1.00 93.62 92 ILE A CA 1
ATOM 716 C C . ILE A 1 92 ? 11.886 5.146 -12.024 1.00 93.62 92 ILE A C 1
ATOM 718 O O . ILE A 1 92 ? 11.443 4.800 -13.121 1.00 93.62 92 ILE A O 1
ATOM 722 N N . LEU A 1 93 ? 11.218 5.980 -11.219 1.00 94.06 93 LEU A N 1
ATOM 723 C CA . LEU A 1 93 ? 9.908 6.550 -11.566 1.00 94.06 93 LEU A CA 1
ATOM 724 C C . LEU A 1 93 ? 9.977 7.533 -12.740 1.00 94.06 93 LEU A C 1
ATOM 726 O O . LEU A 1 93 ? 9.076 7.547 -13.578 1.00 94.06 93 LEU A O 1
ATOM 730 N N . ALA A 1 94 ? 11.078 8.279 -12.872 1.00 94.25 94 ALA A N 1
ATOM 731 C CA . ALA A 1 94 ? 11.302 9.193 -13.991 1.00 94.25 94 ALA A CA 1
ATOM 732 C C . ALA A 1 94 ? 11.250 8.494 -15.365 1.00 94.25 94 ALA A C 1
ATOM 734 O O . ALA A 1 94 ? 10.920 9.125 -16.365 1.00 94.25 94 ALA A O 1
ATOM 735 N N . VAL A 1 95 ? 11.502 7.180 -15.431 1.00 94.19 95 VAL A N 1
ATOM 736 C CA . VAL A 1 95 ? 11.351 6.377 -16.661 1.00 94.19 95 VAL A CA 1
ATOM 737 C C . VAL A 1 95 ? 9.897 6.353 -17.166 1.00 94.19 95 VAL A C 1
ATOM 739 O O . VAL A 1 95 ? 9.660 6.225 -18.371 1.00 94.19 95 VAL A O 1
ATOM 742 N N . LEU A 1 96 ? 8.927 6.485 -16.257 1.00 93.50 96 LEU A N 1
ATOM 743 C CA . LEU A 1 96 ? 7.494 6.576 -16.552 1.00 93.50 96 LEU A CA 1
ATOM 744 C C . LEU A 1 96 ? 6.971 8.018 -16.586 1.00 93.50 96 LEU A C 1
ATOM 746 O O . LEU A 1 96 ? 5.772 8.199 -16.772 1.00 93.50 96 LEU A O 1
ATOM 750 N N . ASP A 1 97 ? 7.845 9.016 -16.429 1.00 94.44 97 ASP A N 1
ATOM 751 C CA . ASP A 1 97 ? 7.469 10.433 -16.345 1.00 94.44 97 ASP A CA 1
ATOM 752 C C . ASP A 1 97 ? 6.453 10.712 -15.217 1.00 94.44 97 ASP A C 1
ATOM 754 O O . ASP A 1 97 ? 5.489 11.460 -15.368 1.00 94.44 97 ASP A O 1
ATOM 758 N N . VAL A 1 98 ? 6.649 10.044 -14.074 1.00 93.81 98 VAL A N 1
ATOM 759 C CA . VAL A 1 98 ? 5.808 10.172 -12.878 1.00 93.81 98 VAL A CA 1
ATOM 760 C C . VAL A 1 98 ? 6.673 10.391 -11.637 1.00 93.81 98 VAL A C 1
ATOM 762 O O . VAL A 1 98 ? 7.836 9.985 -11.584 1.00 93.81 98 VAL A O 1
ATOM 765 N N . ASP A 1 99 ? 6.110 11.030 -10.616 1.00 94.75 99 ASP A N 1
ATOM 766 C CA . ASP A 1 99 ? 6.748 11.219 -9.318 1.00 94.75 99 ASP A CA 1
ATOM 767 C C . ASP A 1 99 ? 6.000 10.518 -8.178 1.00 94.75 99 ASP A C 1
ATOM 769 O O . ASP A 1 99 ? 4.813 10.183 -8.270 1.00 94.75 99 ASP A O 1
ATOM 773 N N . SER A 1 100 ? 6.727 10.304 -7.082 1.00 95.06 100 SER A N 1
ATOM 774 C CA . SER A 1 100 ? 6.225 9.586 -5.909 1.00 95.06 100 SER A CA 1
ATOM 775 C C . SER A 1 100 ? 5.005 10.262 -5.270 1.00 95.06 100 SER A C 1
ATOM 777 O O . SER A 1 100 ? 4.125 9.572 -4.760 1.00 95.06 100 SER A O 1
ATOM 779 N N . TYR A 1 101 ? 4.907 11.596 -5.306 1.00 94.31 101 TYR A N 1
ATOM 780 C CA . TYR A 1 101 ? 3.780 12.319 -4.711 1.00 94.31 101 TYR A CA 1
ATOM 781 C C . TYR A 1 101 ? 2.523 12.220 -5.569 1.00 94.31 101 TYR A C 1
ATOM 783 O O . TYR A 1 101 ? 1.433 12.054 -5.021 1.00 94.31 101 TYR A O 1
ATOM 791 N N . THR A 1 102 ? 2.661 12.260 -6.895 1.00 95.50 102 THR A N 1
ATOM 792 C CA . THR A 1 102 ? 1.545 11.997 -7.815 1.00 95.50 102 THR A CA 1
ATOM 793 C C . THR A 1 102 ? 0.979 10.592 -7.590 1.00 95.50 102 THR A C 1
ATOM 795 O O . THR A 1 102 ? -0.233 10.426 -7.437 1.00 95.50 102 THR A O 1
ATOM 798 N N . LEU A 1 103 ? 1.846 9.580 -7.480 1.00 95.94 103 LEU A N 1
ATOM 799 C CA . LEU A 1 103 ? 1.430 8.204 -7.188 1.00 95.94 103 LEU A CA 1
ATOM 800 C C . LEU A 1 103 ? 0.789 8.061 -5.800 1.00 95.94 103 LEU A C 1
ATOM 802 O O . LEU A 1 103 ? -0.254 7.418 -5.667 1.00 95.94 103 LEU A O 1
ATOM 806 N N . LEU A 1 104 ? 1.355 8.706 -4.777 1.00 96.31 104 LEU A N 1
ATOM 807 C CA . LEU A 1 104 ? 0.767 8.742 -3.437 1.00 96.31 104 LEU A CA 1
ATOM 808 C C . LEU A 1 104 ? -0.624 9.396 -3.456 1.00 96.31 104 LEU A C 1
ATOM 810 O O . LEU A 1 104 ? -1.542 8.931 -2.782 1.00 96.31 104 LEU A O 1
ATOM 814 N N . GLY A 1 105 ? -0.806 10.434 -4.275 1.00 96.38 105 GLY A N 1
ATOM 815 C CA . GLY A 1 105 ? -2.097 11.071 -4.515 1.00 96.38 105 GLY A CA 1
ATOM 816 C C . GLY A 1 105 ? -3.149 10.094 -5.041 1.00 96.38 105 GLY A C 1
ATOM 817 O O . GLY A 1 105 ? -4.286 10.122 -4.569 1.00 96.38 105 GLY A O 1
ATOM 818 N N . PHE A 1 106 ? -2.783 9.178 -5.945 1.00 95.50 106 PHE A N 1
ATOM 819 C CA . PHE A 1 106 ? -3.697 8.125 -6.402 1.00 95.50 106 PHE A CA 1
ATOM 820 C C . PHE A 1 106 ? -4.067 7.143 -5.288 1.00 95.50 106 PHE A C 1
ATOM 822 O O . PHE A 1 106 ? -5.235 6.763 -5.190 1.00 95.50 106 PHE A O 1
ATOM 829 N N . VAL A 1 107 ? -3.119 6.776 -4.420 1.00 96.06 107 VAL A N 1
ATOM 830 C CA . VAL A 1 107 ? -3.384 5.904 -3.263 1.00 96.06 107 VAL A CA 1
ATOM 831 C C . VAL A 1 107 ? -4.381 6.576 -2.310 1.00 96.06 107 VAL A C 1
ATOM 833 O O . VAL A 1 107 ? -5.407 5.984 -1.972 1.00 96.06 107 VAL A O 1
ATOM 836 N N . HIS A 1 108 ? -4.139 7.843 -1.952 1.00 96.12 108 HIS A N 1
ATOM 837 C CA . HIS A 1 108 ? -5.033 8.642 -1.103 1.00 96.12 108 HIS A CA 1
ATOM 838 C C . HIS A 1 108 ? -6.418 8.849 -1.724 1.00 96.12 108 HIS A C 1
ATOM 840 O O . HIS A 1 108 ? -7.437 8.755 -1.039 1.00 96.12 108 HIS A O 1
ATOM 846 N N . HIS A 1 109 ? -6.471 9.116 -3.029 1.00 96.06 109 HIS A N 1
ATOM 847 C CA . HIS A 1 109 ? -7.734 9.239 -3.739 1.00 96.06 109 HIS A CA 1
ATOM 848 C C . HIS A 1 109 ? -8.511 7.923 -3.691 1.00 96.06 109 HIS A C 1
ATOM 850 O O . HIS A 1 109 ? -9.696 7.921 -3.361 1.00 96.06 109 HIS A O 1
ATOM 856 N N . ARG A 1 110 ? -7.847 6.794 -3.966 1.00 94.88 110 ARG A N 1
ATOM 857 C CA . ARG A 1 110 ? -8.505 5.491 -4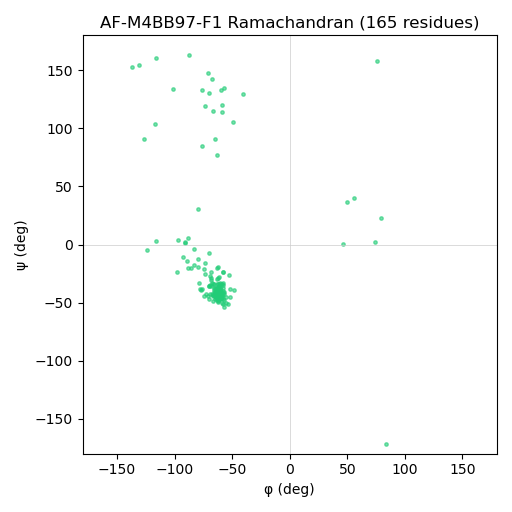.023 1.00 94.88 110 ARG A CA 1
ATOM 858 C C . ARG A 1 110 ? -9.088 5.085 -2.675 1.00 94.88 110 ARG A C 1
ATOM 860 O O . ARG A 1 110 ? -10.259 4.707 -2.649 1.00 94.88 110 ARG A O 1
ATOM 867 N N . ILE A 1 111 ? -8.338 5.203 -1.577 1.00 93.81 111 ILE A N 1
ATOM 868 C CA . ILE A 1 111 ? -8.892 4.901 -0.250 1.00 93.81 111 ILE A CA 1
ATOM 869 C C . ILE A 1 111 ? -10.087 5.812 0.056 1.00 93.81 111 ILE A C 1
ATOM 871 O O . ILE A 1 111 ? -11.121 5.311 0.481 1.00 93.81 111 ILE A O 1
ATOM 875 N N . GLY A 1 112 ? -10.022 7.102 -0.292 1.00 93.06 112 GLY A N 1
ATOM 876 C CA . GLY A 1 112 ? -11.136 8.039 -0.115 1.00 93.06 112 GLY A CA 1
ATOM 877 C C . GLY A 1 112 ? -12.437 7.638 -0.828 1.00 93.06 112 GLY A C 1
ATOM 878 O O . GLY A 1 112 ? -13.511 8.035 -0.389 1.00 93.06 112 GLY A O 1
ATOM 879 N N . THR A 1 113 ? -12.377 6.820 -1.889 1.00 94.06 113 THR A N 1
ATOM 880 C CA . THR A 1 113 ? -13.583 6.337 -2.600 1.00 94.06 113 THR A CA 1
ATOM 881 C C . THR A 1 113 ? -14.304 5.171 -1.924 1.00 94.06 113 THR A C 1
ATOM 883 O O . THR A 1 113 ? -15.466 4.922 -2.233 1.00 94.06 113 THR A O 1
ATOM 886 N N . ILE A 1 114 ? -13.632 4.447 -1.028 1.00 90.94 114 ILE A N 1
ATOM 887 C CA . ILE A 1 114 ? -14.172 3.248 -0.356 1.00 90.94 114 ILE A CA 1
ATOM 888 C C . ILE A 1 114 ? -14.141 3.363 1.173 1.00 90.94 114 ILE A C 1
ATOM 890 O O . ILE A 1 114 ? -14.597 2.475 1.890 1.00 90.94 114 ILE A O 1
ATOM 894 N N . TYR A 1 115 ? -13.559 4.448 1.670 1.00 88.50 115 TYR A N 1
ATOM 895 C CA . TYR A 1 115 ? -13.286 4.678 3.071 1.00 88.50 115 TYR A CA 1
ATOM 896 C C . TYR A 1 115 ? -14.559 4.857 3.899 1.00 88.50 115 TYR A C 1
ATOM 898 O O . TYR A 1 115 ? -15.505 5.547 3.522 1.00 88.50 115 TYR A O 1
ATOM 906 N N . THR A 1 116 ? -14.498 4.312 5.110 1.00 92.44 116 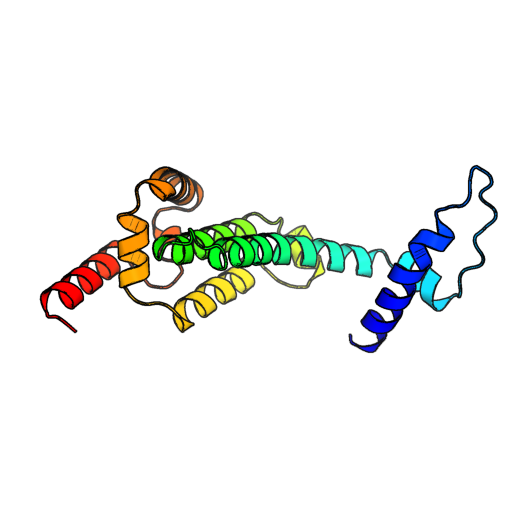THR A N 1
ATOM 907 C CA . THR A 1 116 ? -15.364 4.675 6.231 1.00 92.44 116 THR A CA 1
ATOM 908 C C . THR A 1 116 ? -14.512 4.767 7.500 1.00 92.44 116 THR A C 1
ATOM 910 O O . THR A 1 116 ? -13.511 4.045 7.604 1.00 92.44 116 THR A O 1
ATOM 913 N N . PRO A 1 117 ? -14.902 5.577 8.504 1.00 93.75 117 PRO A N 1
ATOM 914 C CA . PRO A 1 117 ? -14.183 5.675 9.778 1.00 93.75 117 PRO A CA 1
ATOM 915 C C . PRO A 1 117 ? -13.939 4.326 10.475 1.00 93.75 117 PRO A C 1
ATOM 917 O O . PRO A 1 117 ? -12.952 4.173 11.199 1.00 93.75 117 PRO A O 1
ATOM 920 N N . ALA A 1 118 ? -14.793 3.328 10.218 1.00 94.12 118 ALA A N 1
ATOM 921 C CA . ALA A 1 118 ? -14.641 1.969 10.729 1.00 94.12 118 ALA A CA 1
ATOM 922 C C . ALA A 1 118 ? -13.324 1.305 10.292 1.00 94.12 118 ALA A C 1
ATOM 924 O O . ALA A 1 118 ? -12.734 0.573 11.081 1.00 94.12 118 ALA A O 1
ATOM 925 N N . HIS A 1 119 ? -12.816 1.597 9.089 1.00 95.19 119 HIS A N 1
ATOM 926 C CA . HIS A 1 119 ? -11.540 1.052 8.617 1.00 95.19 119 HIS A CA 1
ATOM 927 C C . HIS A 1 119 ? -10.362 1.540 9.466 1.00 95.19 119 HIS A C 1
ATOM 929 O O . HIS A 1 119 ? -9.523 0.739 9.877 1.00 95.19 119 HIS A O 1
ATOM 935 N N . ALA A 1 120 ? -10.326 2.839 9.784 1.00 95.00 120 ALA A N 1
ATOM 936 C CA . ALA A 1 120 ? -9.295 3.414 10.644 1.00 95.00 120 ALA A CA 1
ATOM 937 C C . ALA A 1 120 ? -9.378 2.843 12.066 1.00 95.00 120 ALA A C 1
ATOM 939 O O . ALA A 1 120 ? -8.358 2.475 12.647 1.00 95.00 120 ALA A O 1
ATOM 940 N N . LEU A 1 121 ? -10.592 2.715 12.615 1.00 96.75 121 LEU A N 1
ATOM 941 C CA . LEU A 1 121 ? -10.804 2.125 13.938 1.00 96.75 121 LEU A CA 1
ATOM 942 C C . LEU A 1 121 ? -10.363 0.656 13.987 1.00 96.75 121 LEU A C 1
ATOM 944 O O . LEU A 1 121 ? -9.621 0.275 14.895 1.00 96.75 121 LEU A O 1
ATOM 948 N N . ALA A 1 122 ? -10.787 -0.155 13.015 1.00 96.50 122 ALA A N 1
ATOM 949 C CA . ALA A 1 122 ? -10.386 -1.554 12.901 1.00 96.50 122 ALA A CA 1
ATOM 950 C C . ALA A 1 122 ? -8.862 -1.662 12.808 1.00 96.50 122 ALA A C 1
ATOM 952 O O . ALA A 1 122 ? -8.242 -2.395 13.570 1.00 96.50 122 ALA A O 1
ATOM 953 N N . PHE A 1 123 ? -8.236 -0.859 11.948 1.00 96.50 123 PHE A N 1
ATOM 954 C CA . PHE A 1 123 ? -6.788 -0.851 11.806 1.00 96.50 123 PHE A CA 1
ATOM 955 C C . PHE A 1 123 ? -6.058 -0.453 13.083 1.00 96.50 123 PHE A C 1
ATOM 957 O O . PHE A 1 123 ? -5.086 -1.103 13.435 1.00 96.50 123 PHE A O 1
ATOM 964 N N . VAL A 1 124 ? -6.498 0.581 13.803 1.00 96.00 124 VAL A N 1
ATOM 965 C CA . VAL A 1 124 ? -5.839 1.029 15.043 1.00 96.00 124 VAL A CA 1
ATOM 966 C C . VAL A 1 124 ? -5.998 0.022 16.181 1.00 96.00 124 VAL A C 1
ATOM 968 O O . VAL A 1 124 ? -5.073 -0.129 16.986 1.00 96.00 124 VAL A O 1
ATOM 971 N N . SER A 1 125 ? -7.143 -0.656 16.250 1.00 96.25 125 SER A N 1
ATOM 972 C CA . SER A 1 125 ? -7.456 -1.628 17.303 1.00 96.25 125 SER A CA 1
ATOM 973 C C . SER A 1 125 ? -6.886 -3.022 17.047 1.00 96.25 125 SER A C 1
ATOM 975 O O . SER A 1 125 ? -6.741 -3.792 17.993 1.00 96.25 125 SER A O 1
ATOM 977 N N . ASP A 1 126 ? -6.502 -3.335 15.810 1.00 96.75 126 ASP A N 1
ATOM 978 C CA . ASP A 1 126 ? -5.945 -4.638 15.466 1.00 96.75 126 ASP A CA 1
ATOM 979 C C . ASP A 1 126 ? -4.500 -4.803 15.992 1.00 96.75 126 ASP A C 1
ATOM 981 O O . ASP A 1 126 ? -3.607 -4.026 15.604 1.00 96.75 126 ASP A O 1
ATOM 985 N N . PRO A 1 127 ? -4.227 -5.792 16.869 1.00 96.44 127 PRO A N 1
ATOM 986 C CA . PRO A 1 127 ? -2.880 -6.074 17.354 1.00 96.44 127 PRO A CA 1
ATOM 987 C C . PRO A 1 127 ? -1.958 -6.659 16.275 1.00 96.44 127 PRO A C 1
ATOM 989 O O . PRO A 1 127 ? -0.752 -6.428 16.345 1.00 96.44 127 PRO A O 1
ATOM 992 N N . PHE A 1 128 ? -2.489 -7.357 15.265 1.00 96.19 128 PHE A N 1
ATOM 993 C CA . PHE A 1 128 ? -1.699 -7.966 14.190 1.00 96.19 128 PHE A CA 1
ATOM 994 C C . PHE A 1 128 ? -0.892 -6.909 13.424 1.00 96.19 128 PHE A C 1
ATOM 996 O O . PHE A 1 128 ? 0.307 -7.065 13.196 1.00 96.19 128 PHE A O 1
ATOM 1003 N N . TYR A 1 129 ? -1.518 -5.769 13.122 1.00 96.25 129 TYR A N 1
ATOM 1004 C CA . TYR A 1 129 ? -0.877 -4.663 12.406 1.00 96.25 129 TYR A CA 1
ATOM 1005 C C . TYR A 1 129 ? -0.144 -3.658 13.311 1.00 96.25 129 TYR A C 1
ATOM 1007 O O . TYR A 1 129 ? 0.359 -2.649 12.816 1.00 96.25 129 TYR A O 1
ATOM 1015 N N . TYR A 1 130 ? -0.040 -3.898 14.625 1.00 96.38 130 TYR A N 1
ATOM 1016 C CA . TYR A 1 130 ? 0.572 -2.938 15.553 1.00 96.38 130 TYR A CA 1
ATOM 1017 C C . TYR A 1 130 ? 2.019 -2.600 15.178 1.00 96.38 130 TYR A C 1
ATOM 1019 O O . TYR A 1 130 ? 2.364 -1.429 15.014 1.00 96.38 130 TYR A O 1
ATOM 1027 N N . SER A 1 131 ? 2.859 -3.618 14.975 1.00 97.19 131 SER A N 1
ATOM 1028 C CA . SER A 1 131 ? 4.270 -3.420 14.620 1.00 97.19 131 SER A CA 1
ATOM 1029 C C . SER A 1 131 ? 4.422 -2.668 13.299 1.00 97.19 131 SER A C 1
ATOM 1031 O O . SER A 1 131 ? 5.254 -1.771 13.187 1.00 97.19 131 SER A O 1
ATOM 1033 N N . MET A 1 132 ? 3.573 -2.976 12.316 1.00 95.88 132 MET A N 1
ATOM 1034 C CA . MET A 1 132 ? 3.540 -2.265 11.040 1.00 95.88 132 MET A CA 1
ATOM 1035 C C . MET A 1 132 ? 3.200 -0.781 11.235 1.00 95.88 132 MET A C 1
ATOM 1037 O O . MET A 1 132 ? 3.924 0.070 10.718 1.00 95.88 132 MET A O 1
ATOM 1041 N N . ARG A 1 133 ? 2.164 -0.458 12.026 1.00 95.31 133 ARG A N 1
ATOM 1042 C CA . ARG A 1 133 ? 1.803 0.932 12.363 1.00 95.31 133 ARG A CA 1
ATOM 1043 C C . ARG A 1 133 ? 2.977 1.675 12.984 1.00 95.31 133 ARG A C 1
ATOM 1045 O O . ARG A 1 133 ? 3.319 2.764 12.531 1.00 95.31 133 ARG A O 1
ATOM 1052 N N . MET A 1 134 ? 3.606 1.083 13.997 1.00 96.50 134 MET A N 1
ATOM 1053 C CA . MET A 1 134 ? 4.716 1.718 14.708 1.00 96.50 134 MET A CA 1
ATOM 1054 C C . MET A 1 134 ? 5.923 1.946 13.795 1.00 96.50 134 MET A C 1
ATOM 1056 O O . MET A 1 134 ? 6.491 3.037 13.797 1.00 96.50 134 MET A O 1
ATOM 1060 N N . ASN A 1 135 ? 6.270 0.962 12.964 1.00 96.88 135 ASN A N 1
ATOM 1061 C CA . ASN A 1 135 ? 7.385 1.070 12.027 1.00 96.88 135 ASN A CA 1
ATOM 1062 C C . ASN A 1 135 ? 7.130 2.140 10.960 1.00 96.88 135 ASN A C 1
ATOM 1064 O O . ASN A 1 135 ? 7.988 2.987 10.718 1.00 96.88 135 ASN A O 1
ATOM 1068 N N . MET A 1 136 ? 5.941 2.156 10.354 1.00 95.94 136 MET A N 1
ATOM 1069 C CA . MET A 1 136 ? 5.588 3.154 9.342 1.00 95.94 136 MET A CA 1
ATOM 1070 C C . MET A 1 136 ? 5.514 4.566 9.921 1.00 95.94 136 MET A C 1
ATOM 1072 O O . MET A 1 136 ? 6.024 5.499 9.307 1.00 95.94 136 MET A O 1
ATOM 1076 N N . ALA A 1 137 ? 4.951 4.726 11.121 1.00 95.31 137 ALA A N 1
ATOM 1077 C CA . ALA A 1 137 ? 4.953 6.008 11.818 1.00 95.31 137 ALA A CA 1
ATOM 1078 C C . ALA A 1 137 ? 6.376 6.472 12.171 1.00 95.31 137 ALA A C 1
ATOM 1080 O O . ALA A 1 137 ? 6.647 7.670 12.137 1.00 95.31 137 ALA A O 1
ATOM 1081 N N . GLY A 1 138 ? 7.288 5.548 12.485 1.00 96.56 138 GLY A N 1
ATOM 1082 C CA . GLY A 1 138 ? 8.701 5.856 12.708 1.00 96.56 138 GLY A CA 1
ATOM 1083 C C . GLY A 1 138 ? 9.423 6.307 11.436 1.00 96.56 138 GLY A C 1
ATOM 1084 O O . GLY A 1 138 ? 10.176 7.276 11.476 1.00 96.56 138 GLY A O 1
ATOM 1085 N N . LEU A 1 139 ? 9.160 5.644 10.306 1.00 96.25 139 LEU A N 1
ATOM 1086 C CA . LEU A 1 139 ? 9.797 5.939 9.017 1.00 96.25 139 LEU A CA 1
ATOM 1087 C C . LEU A 1 139 ? 9.269 7.224 8.363 1.00 96.25 139 LEU A C 1
ATOM 1089 O O . LEU A 1 139 ? 10.052 8.030 7.871 1.00 96.25 139 LEU A O 1
ATOM 1093 N N . HIS A 1 140 ? 7.949 7.423 8.369 1.00 94.25 140 HIS A N 1
ATOM 1094 C CA . HIS A 1 140 ? 7.268 8.453 7.569 1.00 94.25 140 HIS A CA 1
ATOM 1095 C C . HIS A 1 140 ? 6.559 9.530 8.399 1.00 94.25 140 HIS A C 1
ATOM 1097 O O . HIS A 1 140 ? 5.964 10.448 7.836 1.00 94.25 140 HIS A O 1
ATOM 1103 N N . ARG A 1 141 ? 6.672 9.465 9.735 1.00 94.00 141 ARG A N 1
ATOM 1104 C CA . ARG A 1 141 ? 5.893 10.216 10.744 1.00 94.00 141 ARG A CA 1
ATOM 1105 C C . ARG A 1 141 ? 4.463 9.682 10.928 1.00 94.00 141 ARG A C 1
ATOM 1107 O O . ARG A 1 141 ? 3.907 9.076 10.019 1.00 94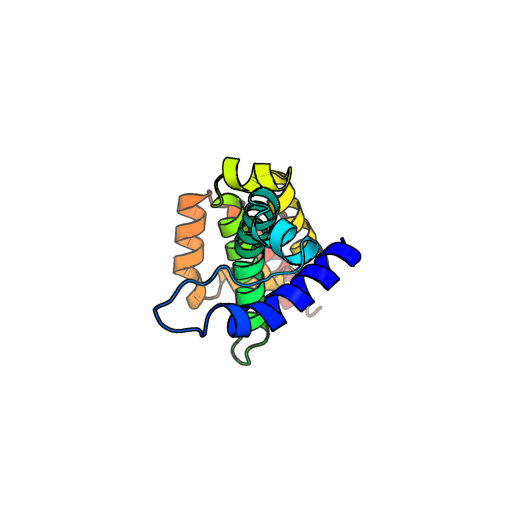.00 141 ARG A O 1
ATOM 1114 N N . PRO A 1 142 ? 3.809 9.943 12.079 1.00 92.75 142 PRO A N 1
ATOM 1115 C CA . PRO A 1 142 ? 2.449 9.459 12.340 1.00 92.75 142 PRO A CA 1
ATOM 1116 C C . PRO A 1 142 ? 1.396 9.907 11.317 1.00 92.75 142 PRO A C 1
ATOM 1118 O O . PRO A 1 142 ? 0.484 9.141 11.021 1.00 92.75 142 PRO A O 1
ATOM 1121 N N . SER A 1 143 ? 1.542 11.107 10.742 1.00 94.31 143 SER A N 1
ATOM 1122 C CA . SER A 1 143 ? 0.617 11.645 9.734 1.00 94.31 143 SER A CA 1
ATOM 1123 C C . SER A 1 143 ? 0.580 10.823 8.444 1.00 94.31 143 SER A C 1
ATOM 1125 O O . SER A 1 143 ? -0.385 10.898 7.695 1.00 94.31 143 SER A O 1
ATOM 1127 N N . PHE A 1 144 ? 1.606 10.014 8.171 1.00 95.50 144 PHE A N 1
ATOM 1128 C CA . PHE A 1 144 ? 1.607 9.102 7.028 1.00 95.50 144 PHE A CA 1
ATOM 1129 C C . PHE A 1 144 ? 0.460 8.085 7.097 1.00 95.50 144 PHE A C 1
ATOM 1131 O O . PHE A 1 144 ? -0.179 7.794 6.090 1.00 95.50 144 PHE A O 1
ATOM 1138 N N . LEU A 1 145 ? 0.142 7.596 8.301 1.00 95.44 145 LEU A N 1
ATOM 1139 C CA . LEU A 1 145 ? -0.925 6.614 8.510 1.00 95.44 145 LEU A CA 1
ATOM 1140 C C . LEU A 1 145 ? -2.330 7.190 8.304 1.00 95.44 145 LEU A C 1
ATOM 1142 O O . LEU A 1 145 ? -3.292 6.430 8.320 1.00 95.44 145 LEU A O 1
ATOM 1146 N N . GLU A 1 146 ? -2.461 8.505 8.122 1.00 94.94 146 GLU A N 1
ATOM 1147 C CA . GLU A 1 146 ? -3.738 9.176 7.871 1.00 94.94 146 GLU A CA 1
ATOM 1148 C C . GLU A 1 146 ? -4.248 8.948 6.444 1.00 94.94 146 GLU A C 1
ATOM 1150 O O . GLU A 1 146 ? -5.444 9.098 6.206 1.00 94.94 146 GLU A O 1
ATOM 1155 N N . LEU A 1 147 ? -3.364 8.587 5.501 1.00 94.81 147 LEU A N 1
ATOM 1156 C CA . LEU A 1 147 ? -3.693 8.247 4.107 1.00 94.81 147 LEU A CA 1
ATOM 1157 C C . LEU A 1 147 ? -4.587 9.288 3.402 1.00 94.81 147 LEU A C 1
ATOM 1159 O O . LEU A 1 147 ? -5.490 8.958 2.628 1.00 94.81 147 LEU A O 1
ATOM 1163 N N . GLY A 1 148 ? -4.368 10.568 3.713 1.00 92.94 148 GLY A N 1
ATOM 1164 C CA . GLY A 1 148 ? -5.152 11.684 3.178 1.00 92.94 148 GLY A CA 1
ATOM 1165 C C . GLY A 1 148 ? -6.566 11.827 3.760 1.00 92.94 148 GLY A C 1
ATOM 1166 O O . GLY A 1 148 ? -7.282 12.735 3.352 1.00 92.94 148 GLY A O 1
ATOM 1167 N N . GLN A 1 149 ? -6.963 10.987 4.723 1.00 94.06 149 GLN A N 1
ATOM 1168 C CA . GLN A 1 149 ? -8.293 11.005 5.355 1.00 94.06 149 GLN A CA 1
ATOM 1169 C C . GLN A 1 149 ? -8.354 11.887 6.618 1.00 94.06 149 GLN A C 1
ATOM 1171 O O . GLN A 1 149 ? -9.386 11.977 7.284 1.00 94.06 149 GLN A O 1
ATOM 1176 N N . GLY A 1 150 ? -7.246 12.548 6.964 1.00 92.75 150 GLY A N 1
ATOM 1177 C CA . GLY A 1 150 ? -7.115 13.393 8.150 1.00 92.75 150 GLY A CA 1
ATOM 1178 C C . GLY A 1 150 ? -6.772 12.614 9.427 1.00 92.75 150 GLY A C 1
ATOM 1179 O O . GLY A 1 150 ? -6.489 11.417 9.377 1.00 92.75 150 GLY A O 1
ATOM 1180 N N . PRO A 1 151 ? -6.804 13.261 10.604 1.00 94.50 151 PRO A N 1
ATOM 1181 C CA . PRO A 1 151 ? -6.232 12.701 11.827 1.00 94.50 151 PRO A CA 1
ATOM 1182 C C . PRO A 1 151 ? -6.848 11.358 12.237 1.00 94.50 151 PRO A C 1
ATOM 1184 O O . PRO A 1 151 ? -8.034 11.270 12.559 1.00 94.50 151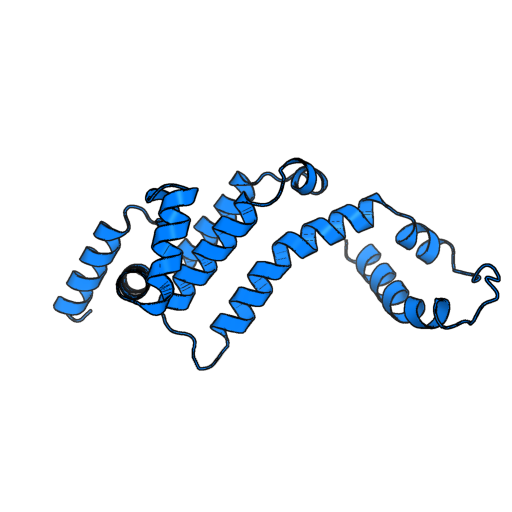 PRO A O 1
ATOM 1187 N N . MET A 1 152 ? -6.026 10.309 12.309 1.00 92.06 152 MET A N 1
ATOM 1188 C CA . MET A 1 152 ? -6.489 8.930 12.532 1.00 92.06 152 MET A CA 1
ATOM 1189 C C . MET A 1 152 ? -7.292 8.763 13.838 1.00 92.06 152 MET A C 1
ATOM 1191 O O . MET A 1 152 ? -8.310 8.071 13.867 1.00 92.06 152 MET A O 1
ATOM 1195 N N . PHE A 1 153 ? -6.911 9.458 14.916 1.00 92.44 153 PHE A N 1
ATOM 1196 C CA . PHE A 1 153 ? -7.664 9.437 16.180 1.00 92.44 153 PHE A CA 1
ATOM 1197 C C . PHE A 1 153 ? -9.044 10.089 16.079 1.00 92.44 153 PHE A C 1
ATOM 1199 O O . PHE A 1 153 ? -9.976 9.648 16.752 1.00 92.44 153 PHE A O 1
ATOM 1206 N N . GLN A 1 154 ? -9.189 11.130 15.258 1.00 94.94 154 GLN A N 1
ATOM 1207 C CA . GLN A 1 154 ? -10.488 11.750 15.021 1.00 94.94 154 GLN A CA 1
ATOM 1208 C C . GLN A 1 154 ? -11.404 10.774 14.284 1.00 94.94 154 GLN A C 1
ATOM 1210 O O . GLN A 1 154 ? -12.541 10.586 14.702 1.00 94.94 154 GLN A O 1
ATOM 1215 N N . GLN A 1 155 ? -10.882 10.082 13.270 1.00 93.56 155 GLN A N 1
ATOM 1216 C CA . GLN A 1 155 ? -11.620 9.044 12.551 1.00 93.56 155 GLN A CA 1
ATOM 1217 C C . GLN A 1 155 ? -12.073 7.915 13.489 1.00 93.56 155 GLN A C 1
ATOM 1219 O O . GLN A 1 155 ? -13.241 7.536 13.483 1.00 93.56 155 GLN A O 1
ATOM 1224 N N . CYS A 1 156 ? -11.186 7.441 14.372 1.00 95.88 156 CYS A N 1
ATOM 1225 C CA . CYS A 1 156 ? -11.534 6.419 15.363 1.00 95.88 156 CYS A CA 1
ATOM 1226 C C . CYS A 1 156 ? -12.662 6.878 16.302 1.00 95.88 156 CYS A C 1
ATOM 1228 O O . CYS A 1 156 ? -13.572 6.108 16.597 1.00 95.88 156 CYS A O 1
ATOM 1230 N N . ARG A 1 157 ? -12.631 8.137 16.761 1.00 96.19 157 ARG A N 1
ATOM 1231 C CA . ARG A 1 157 ? -13.701 8.703 17.601 1.00 96.19 157 ARG A CA 1
ATOM 1232 C C . ARG A 1 157 ? -15.025 8.798 16.851 1.00 96.19 157 ARG A C 1
ATOM 1234 O O . ARG A 1 157 ? -16.052 8.460 17.428 1.00 96.19 157 ARG A O 1
ATOM 1241 N N . THR A 1 158 ? -14.998 9.222 15.589 1.00 95.31 158 THR A N 1
ATOM 1242 C CA . THR A 1 158 ? -16.191 9.264 14.734 1.00 95.31 158 THR A CA 1
ATOM 1243 C C . THR A 1 158 ? -16.801 7.873 14.579 1.00 95.31 158 THR A C 1
ATOM 1245 O O . THR A 1 158 ? -17.999 7.719 14.785 1.00 95.31 158 THR A O 1
ATOM 1248 N N . ALA A 1 159 ? -15.980 6.855 14.308 1.00 95.12 159 ALA A N 1
ATOM 1249 C CA . ALA A 1 159 ? -16.442 5.472 14.199 1.00 95.12 159 ALA A CA 1
ATOM 1250 C C . ALA A 1 159 ? -17.095 4.971 15.497 1.00 95.12 159 ALA A C 1
ATOM 1252 O O . ALA A 1 159 ? -18.181 4.401 15.469 1.00 95.12 159 ALA A O 1
ATOM 1253 N N . LEU A 1 160 ? -16.467 5.223 16.651 1.00 96.06 160 LEU A N 1
ATOM 1254 C CA . LEU A 1 160 ? -17.028 4.844 17.952 1.00 96.06 160 LEU A CA 1
ATOM 1255 C C . LEU A 1 160 ? -18.354 5.557 18.246 1.00 96.06 160 LEU A C 1
ATOM 1257 O O . LEU A 1 160 ? -19.257 4.946 18.812 1.00 96.06 160 LEU A O 1
ATOM 1261 N N . ALA A 1 161 ? -18.482 6.829 17.858 1.00 95.56 161 ALA A N 1
ATOM 1262 C CA . ALA A 1 161 ? -19.726 7.574 18.009 1.00 95.56 161 ALA A CA 1
ATOM 1263 C C . ALA A 1 161 ? -20.853 6.979 17.151 1.00 95.56 161 ALA A C 1
ATOM 1265 O O . ALA A 1 161 ? -21.946 6.790 17.670 1.00 95.56 161 ALA A O 1
ATOM 1266 N N . GLN A 1 162 ? -20.569 6.623 15.893 1.00 94.19 162 GLN A N 1
ATOM 1267 C CA . GLN A 1 162 ? -21.532 5.975 14.989 1.00 94.19 162 GLN A CA 1
ATOM 1268 C C . GLN A 1 162 ? -22.010 4.624 15.540 1.00 94.19 162 GLN A C 1
ATOM 1270 O O . GLN A 1 162 ? -23.208 4.356 15.592 1.00 94.19 162 GLN A O 1
ATOM 1275 N N . ILE A 1 163 ? -21.084 3.809 16.059 1.00 92.31 163 ILE A N 1
ATOM 1276 C CA . ILE A 1 163 ? -21.422 2.529 16.701 1.00 92.31 163 ILE A CA 1
ATOM 1277 C C . ILE A 1 163 ? -22.321 2.747 17.926 1.00 92.31 163 ILE A C 1
ATOM 1279 O O . ILE A 1 163 ? -23.258 1.984 18.150 1.00 92.31 163 ILE A O 1
ATOM 1283 N N . ALA A 1 164 ? -22.049 3.781 18.727 1.00 92.25 164 ALA A N 1
ATOM 1284 C CA . ALA A 1 164 ? -22.838 4.083 19.917 1.00 92.25 164 ALA A CA 1
ATOM 1285 C C . ALA A 1 164 ? -24.261 4.569 19.588 1.00 92.25 164 ALA A C 1
ATOM 1287 O O . ALA A 1 164 ? -25.165 4.364 20.399 1.00 92.25 164 ALA A O 1
ATOM 1288 N N . THR A 1 165 ? -24.464 5.210 18.433 1.00 91.44 165 THR A N 1
ATOM 1289 C CA . THR A 1 165 ? -25.777 5.708 17.995 1.00 91.44 165 THR A CA 1
ATOM 1290 C C . THR A 1 165 ? -26.589 4.688 17.197 1.00 91.44 165 THR A C 1
ATOM 1292 O O . THR A 1 165 ? -27.801 4.859 17.099 1.00 91.44 165 THR A O 1
ATOM 1295 N N . GLY A 1 166 ? -25.969 3.602 16.718 1.00 73.38 166 GLY A N 1
ATOM 1296 C CA . GLY A 1 166 ? -26.655 2.496 16.041 1.00 73.38 166 GLY A CA 1
ATOM 1297 C C . GLY A 1 166 ? -27.015 2.760 14.576 1.00 73.38 166 GLY A C 1
ATOM 1298 O O . GLY A 1 166 ? -27.943 2.123 14.079 1.00 73.38 166 GLY A O 1
ATOM 1299 N N . ASP A 1 167 ? -26.303 3.686 13.924 1.00 56.09 167 ASP A N 1
ATOM 1300 C CA . ASP A 1 167 ? -26.396 3.94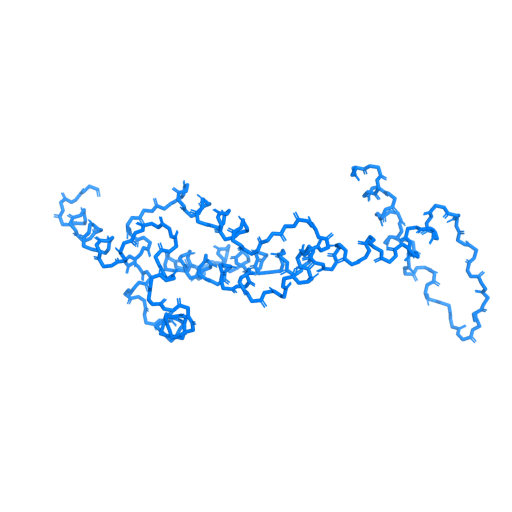7 12.478 1.00 56.09 167 ASP A CA 1
ATOM 1301 C C . ASP A 1 167 ? -25.516 2.984 11.661 1.00 56.09 167 ASP A C 1
ATOM 1303 O O . ASP A 1 167 ? -24.379 2.687 12.106 1.00 56.09 167 ASP A O 1
#

Nearest PDB structures (foldseek):
  6twz-assembly2_C  TM=2.729E-01  e=8.688E-01  Homo sapiens
  7qi1-assembly1_A  TM=2.859E-01  e=1.287E+00  Homo sapiens
  8dgs-assembly1_D  TM=2.600E-01  e=1.225E+00  Spodoptera exigua
  6qk8-assembly2_B  TM=2.412E-01  e=1.646E+00  Saccharomyces cerevisiae S288C
  5n6n-assembly1_A  TM=2.408E-01  e=4.850E+00  Saccharomyces cerevisiae S288C

Radius of gyration: 21.91 Å; Cα contacts (8 Å, |Δi|>4): 115; chains: 1; bounding box: 52×40×57 Å

Solvent-accessible surface area (backbone atoms only — not comparable to full-atom values): 9548 Å² total; per-residue (Å²): 106,72,73,57,52,54,50,49,50,55,40,64,69,46,43,62,75,70,64,76,60,79,99,59,91,63,83,73,91,60,59,67,73,54,47,52,57,75,66,31,61,69,59,53,53,39,51,52,45,49,46,66,62,44,50,55,52,52,52,38,50,57,50,62,72,36,94,82,48,49,68,26,47,58,49,50,39,54,52,51,44,44,49,51,47,66,66,52,56,66,75,57,37,49,67,70,76,48,52,50,66,63,55,39,47,53,51,27,52,53,49,67,76,74,63,52,39,55,32,51,33,37,33,71,69,34,70,87,50,42,66,57,53,54,50,48,27,69,74,63,38,66,75,55,79,23,52,84,75,49,64,53,70,58,34,29,52,51,30,52,51,39,62,73,71,72,111

=== Feature glossary ===
A reading guide for the features in this record.

Start from the sequence.

  · Sequence gives the chain of amino acids in standard one-letter code (A=alanine, C=cysteine, …, Y=tyrosine), read N→C. It is the only feature that is directly encoded by the gene; all structural features are derived from the folded form of this sequence.

Fold it, and you get atomic coordinates and the ba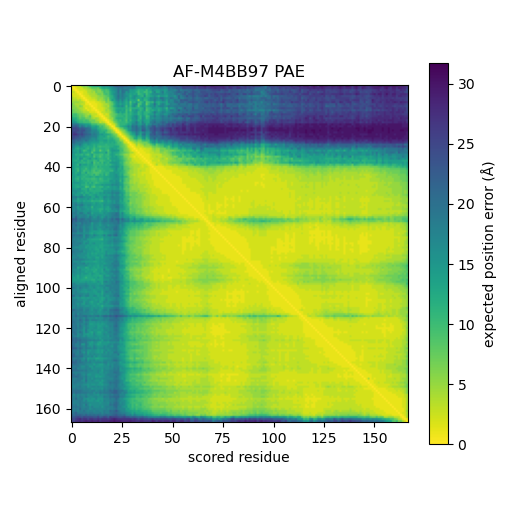ckbone conformation that goes with them.

  · The mmCIF table is the protein's shape written out atom by atom. For each backbone N, Cα, C, and carbonyl O, it records an (x, y, z) coordinate triple in Å plus the residue type, chain letter, and residue number.

  · Backbone dihedral angles. Every residue except chain termini has a φ (preceding-C → N → Cα → C) and a ψ (N → Cα → C → next-N). They are reported in degrees following the IUPAC sign convention. Secondary structure is essentially a statement about which (φ, ψ) basin each residue occupies.

  · DSSP 8-state secondary structure assigns each residue one of H (α-helix), G (3₁₀-helix), I (π-helix), E (extended β-strand), B (isolated β-bridge), T (hydrogen-bonded turn), S (bend), or '-' (coil). The assignment is computed from backbone hydrogen-bond geometry via the Kabsch–Sander algorithm.

  · P-SEA three-state annotation labels each residue as helix, strand, or coil based purely on the geometry of the Cα trace. It serves as a fallback when the full backbone (and thus DSSP) is unavailable.

Summarize the fold with a handful of shape descriptors and a per-residue structural alphabet.

  · Radius of gyration (Rg) is the root-mean-square distance of Cα atoms from their centroid — a single number for overall size and compactness. A globular domain of N residues has Rg ≈ 2.2·N^0.38 Å; an extended or disordered chain has a much larger Rg. The Cα contact count is the number of residue pairs whose Cα atoms are within 8 Å and are more than four positions apa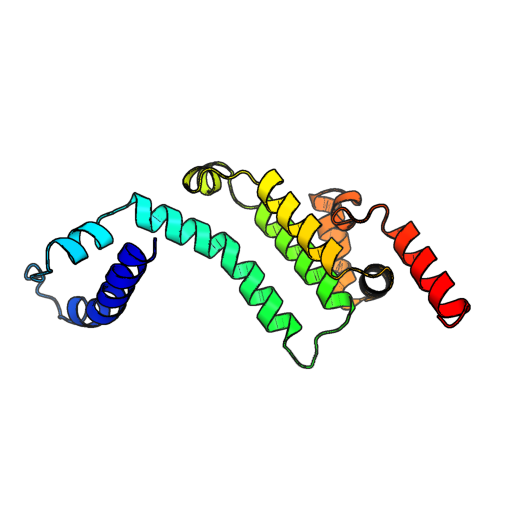rt in sequence — a standard proxy for tertiary packing density. The bounding box is the smallest axis-aligned box enclosing all Cα atoms.

  · Foldseek's 3Di representation compresses backbone geometry into a per-residue letter drawn from a learned twenty-state alphabet. It captures the tertiary interaction pattern around each residue — which residues are packed against it in space, regardless of where they are in sequence.

  · Accessible surface area quantifies burial. A residue with SASA near zero is packed into the hydrophobic core; one with SASA >100 Å² sits on the surface. Computed here via the Shrake–Rupley numerical algorithm with a 1.4 Å probe.

Ask how reliable the model is.

  · For AlphaFold models, the B-factor field carries pLDDT — the model's own estimate of local accuracy on a 0–100 scale. Regions with pLDDT<50 should be treated as essential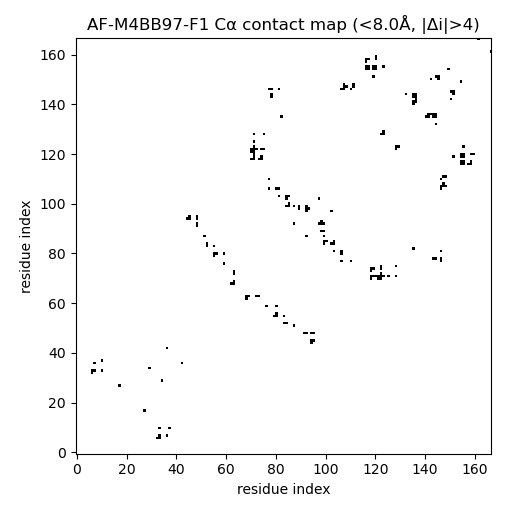ly unmodeled; they often correspond to intrinsically disordered segments.

  · For experimental (PDB) structures, the B-factor (temperature factor) quantifies the positional spread of each atom in the crystal — a combination of thermal vibration and static disorder — in units of Å². High B-factors mark flexible loops or poorly resolved regions; low B-factors mark the rigid, well-ordered core.

  · PAE(i, j) answers: if I align the predicted and true structures on residue i, how far off (in Å) do I expect residue j to be? A block-diagonal PAE matrix with low values on the blocks and high values off-diagonal is the signature of a multi-domain protein with confidently predicted domains but uncertain inter-domain orientation.

Place it in context: what it resembles, what it is annotated as, and how it looks.

  · Structural nearest neighbors (via Foldseek easy-search vs the PDB). Reported per hit: target PDB id, E-value, and alignment TM-score. A TM-score above ~0.5 is the conventional threshold for 'same fold'.

  · Functional annotations link the protein to curated databases. InterPro entries identify conserved domains and families by matching the sequence against member-database signatures (Pfam, PROSITE, CDD, …). Gene Ontology (GO) terms describe molecular function, biological process, and cellular component in a controlled vocabulary. CATH places the structure in a hierarchical fold classification (Class/Architecture/Topology/Homologous-superfamily). The organism is the source species.

  · Plot images: a contact map (which residues are close in 3D, as an N×N binary image), a Ramachandran scatter (backbone torsion angles, revealing secondary-structure composition at a glance), and — for AlphaFold structures — a PAE heatmap (pairwise prediction confidence).

  · Structure images are PyMOL renders from six orthogonal camera directions. Cartoon representation draws helices as coils and strands as arrows; sticks shows the backbone as bonds; surface shows the solvent-excluded envelope. Rainbow coloring maps sequence position to hue (blue→red, N→C); chain coloring assigns a distinct color per polypeptide.